Protein AF-A0A1T5HX63-F1 (afdb_monomer_lite)

pLDDT: mean 72.97, std 13.43, range [41.84, 89.38]

Structure (mmCIF, N/CA/C/O backbone):
data_AF-A0A1T5HX63-F1
#
_entry.id   AF-A0A1T5HX63-F1
#
loop_
_atom_site.group_PDB
_atom_site.id
_atom_site.type_symbol
_atom_site.label_atom_id
_atom_site.label_alt_id
_atom_site.label_comp_id
_atom_site.label_asym_id
_atom_site.label_entity_id
_atom_site.label_seq_id
_atom_site.pdbx_PDB_ins_code
_atom_site.Cartn_x
_atom_site.Cartn_y
_atom_site.Cartn_z
_atom_site.occupancy
_atom_site.B_iso_or_equiv
_atom_site.auth_seq_id
_atom_site.auth_comp_id
_atom_site.auth_asym_id
_atom_site.auth_atom_id
_atom_site.pdbx_PDB_model_num
ATOM 1 N N . MET A 1 1 ? 20.216 4.394 12.698 1.00 41.84 1 MET A N 1
ATOM 2 C CA . MET A 1 1 ? 19.023 5.254 12.587 1.00 41.84 1 MET A CA 1
ATOM 3 C C . MET A 1 1 ? 17.852 4.297 12.554 1.00 41.84 1 MET A C 1
ATOM 5 O O . MET A 1 1 ? 17.918 3.374 11.758 1.00 41.84 1 MET A O 1
ATOM 9 N N . SER A 1 2 ? 16.905 4.393 13.489 1.00 45.09 2 SER A N 1
ATOM 10 C CA . SER A 1 2 ? 15.739 3.506 13.471 1.00 45.09 2 SER A CA 1
ATOM 11 C C . SER A 1 2 ? 14.898 3.881 12.262 1.00 45.09 2 SER A C 1
ATOM 13 O O . SER A 1 2 ? 14.409 5.008 12.203 1.00 45.09 2 SER A O 1
ATOM 15 N N . GLU A 1 3 ? 14.810 2.974 11.296 1.00 50.41 3 GLU A N 1
ATOM 16 C CA . GLU A 1 3 ? 13.884 3.069 10.175 1.00 50.41 3 GLU A CA 1
ATOM 17 C C . GLU A 1 3 ? 12.489 3.242 10.771 1.00 50.41 3 GLU A C 1
ATOM 19 O O . GLU A 1 3 ? 11.978 2.384 11.495 1.00 50.41 3 GLU A O 1
ATOM 24 N N . ILE A 1 4 ? 11.922 4.429 10.575 1.00 48.84 4 ILE A N 1
ATOM 25 C CA . ILE A 1 4 ? 10.513 4.656 10.838 1.00 48.84 4 ILE A CA 1
ATOM 26 C C . ILE A 1 4 ? 9.824 3.747 9.828 1.00 48.84 4 ILE A C 1
ATOM 28 O O . ILE A 1 4 ? 9.883 4.023 8.637 1.00 48.84 4 ILE A O 1
ATOM 32 N N . ASN A 1 5 ? 9.253 2.632 10.292 1.00 49.47 5 ASN A N 1
ATOM 33 C CA . ASN A 1 5 ? 8.272 1.896 9.505 1.00 49.47 5 ASN A CA 1
ATOM 34 C C . ASN A 1 5 ? 7.198 2.918 9.144 1.00 49.47 5 ASN A C 1
ATOM 36 O O . ASN A 1 5 ? 6.415 3.318 10.011 1.00 49.47 5 ASN A O 1
ATOM 40 N N . GLU A 1 6 ? 7.222 3.397 7.905 1.00 58.50 6 GLU A N 1
ATOM 41 C CA . GLU A 1 6 ? 6.157 4.210 7.353 1.00 58.50 6 GLU A CA 1
ATOM 42 C C . GLU A 1 6 ? 4.916 3.327 7.374 1.00 58.50 6 GLU A C 1
ATOM 44 O O . GLU A 1 6 ? 4.736 2.412 6.575 1.00 58.50 6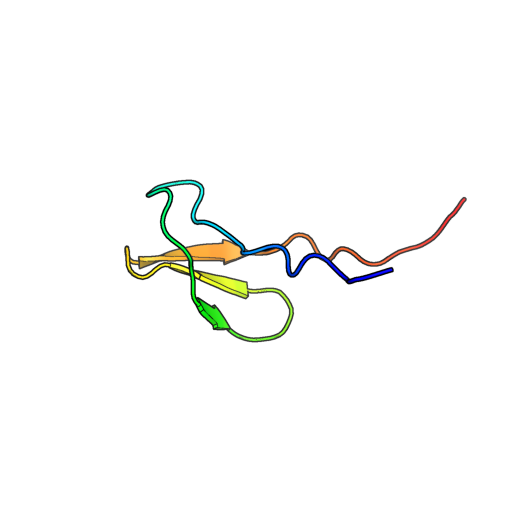 GLU A O 1
ATOM 49 N N . LEU A 1 7 ? 4.099 3.515 8.407 1.00 67.62 7 LEU A N 1
ATOM 50 C CA . LEU A 1 7 ? 2.776 2.931 8.463 1.00 67.62 7 LEU A CA 1
ATOM 51 C C . LEU A 1 7 ? 2.009 3.545 7.298 1.00 67.62 7 LEU A C 1
ATOM 53 O O . LEU A 1 7 ? 1.598 4.701 7.380 1.00 67.62 7 LEU A O 1
ATOM 57 N N . TYR A 1 8 ? 1.852 2.787 6.217 1.00 73.25 8 TYR A N 1
ATOM 58 C CA . TYR A 1 8 ? 1.012 3.192 5.104 1.00 73.25 8 TYR A CA 1
ATOM 59 C C . TYR A 1 8 ? -0.445 3.248 5.571 1.00 73.25 8 TYR A C 1
ATOM 61 O O . TYR A 1 8 ? -0.985 2.306 6.168 1.00 73.25 8 TYR A O 1
ATOM 69 N N . VAL A 1 9 ? -1.050 4.416 5.373 1.00 81.62 9 VAL A N 1
ATOM 70 C CA . VAL A 1 9 ? -2.417 4.732 5.780 1.00 81.62 9 VAL A CA 1
ATOM 71 C C . VAL A 1 9 ? -3.241 4.992 4.528 1.00 81.62 9 VAL A C 1
ATOM 73 O O . VAL A 1 9 ? -2.790 5.668 3.606 1.00 81.62 9 VAL A O 1
ATOM 76 N N . CYS A 1 10 ? -4.481 4.512 4.534 1.00 85.00 10 CYS A N 1
ATOM 77 C CA . CYS A 1 10 ? -5.425 4.751 3.459 1.00 85.00 10 CYS A CA 1
ATOM 78 C C . CYS A 1 10 ? -5.722 6.232 3.297 1.00 85.00 10 CYS A C 1
ATOM 80 O O . CYS A 1 10 ? -6.243 6.849 4.229 1.00 85.00 10 CYS A O 1
ATOM 82 N N . GLU A 1 11 ? -5.517 6.788 2.106 1.00 83.75 11 GLU A N 1
ATOM 83 C CA . GLU A 1 11 ? -5.839 8.195 1.848 1.00 83.75 11 GLU A CA 1
ATOM 84 C C . GLU A 1 11 ? -7.352 8.458 1.890 1.00 83.75 11 GLU A C 1
ATOM 86 O O . GLU A 1 11 ? -7.793 9.580 2.129 1.00 83.75 11 GLU A O 1
ATOM 91 N N . VAL A 1 12 ? -8.165 7.412 1.703 1.00 86.50 12 VAL A N 1
ATOM 92 C CA . VAL A 1 12 ? -9.630 7.515 1.681 1.00 86.50 12 VAL A CA 1
ATOM 93 C C . VAL A 1 12 ? -10.233 7.441 3.081 1.00 86.50 12 VAL A C 1
ATOM 95 O O . VAL A 1 12 ? -11.097 8.249 3.420 1.00 86.50 12 VAL A O 1
ATOM 98 N N . CYS A 1 13 ? -9.834 6.459 3.894 1.00 89.38 13 CYS A N 1
ATOM 99 C CA . CYS A 1 13 ? -10.462 6.219 5.200 1.00 89.38 13 CYS A CA 1
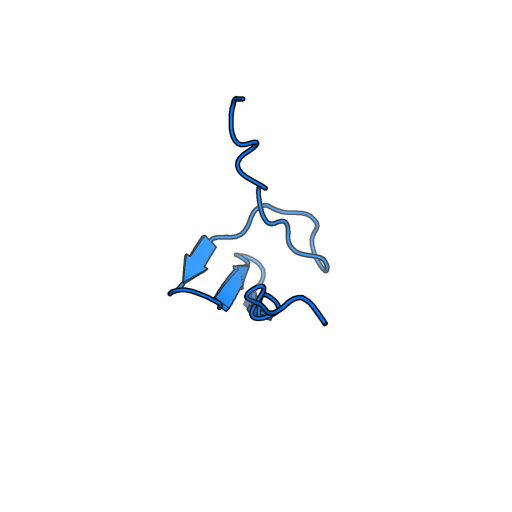ATOM 100 C C . CYS A 1 13 ? -9.566 6.543 6.403 1.00 89.38 13 CYS A C 1
ATOM 102 O O . CYS A 1 13 ? -10.043 6.489 7.537 1.00 89.38 13 CYS A O 1
ATOM 104 N N . GLY A 1 14 ? -8.289 6.870 6.185 1.00 83.50 14 GLY A N 1
ATOM 105 C CA . GLY A 1 14 ? -7.344 7.213 7.247 1.00 83.50 14 GLY A CA 1
ATOM 106 C C . GLY A 1 14 ? -6.956 6.043 8.154 1.00 83.50 14 GLY A C 1
ATOM 107 O O . GLY A 1 14 ? -6.386 6.268 9.220 1.00 83.50 14 GLY A O 1
ATOM 108 N N . GLN A 1 15 ? -7.285 4.803 7.778 1.00 85.50 15 GLN A N 1
ATOM 109 C CA . GLN A 1 15 ? -6.910 3.611 8.537 1.00 85.50 15 GLN A CA 1
ATOM 110 C C . GLN A 1 15 ? -5.655 2.961 7.973 1.00 85.50 15 GLN A C 1
ATOM 112 O O . GLN A 1 15 ? -5.392 3.042 6.776 1.00 85.50 15 GLN A O 1
ATOM 117 N N . SER A 1 16 ? -4.905 2.291 8.846 1.00 79.19 16 SER A N 1
ATOM 118 C CA . SER A 1 16 ? -3.779 1.456 8.444 1.00 79.19 16 SER A CA 1
ATOM 119 C C . SER A 1 16 ? -4.246 0.345 7.515 1.00 79.19 16 SER A C 1
ATOM 121 O O . SER A 1 16 ? -5.315 -0.243 7.696 1.00 79.19 16 SER A O 1
ATOM 123 N N . GLU A 1 17 ? -3.429 0.066 6.520 1.00 81.38 17 GLU A N 1
ATOM 124 C CA . GLU A 1 17 ? -3.759 -0.865 5.456 1.00 81.38 17 GLU A CA 1
ATOM 125 C C . GLU A 1 17 ? -2.901 -2.125 5.556 1.00 81.38 17 GLU A C 1
ATOM 127 O O . GLU A 1 17 ? -1.908 -2.162 6.287 1.00 81.38 17 GLU A O 1
ATOM 132 N N . TYR A 1 18 ? -3.292 -3.173 4.833 1.00 76.94 18 TYR A N 1
ATOM 133 C CA . TYR A 1 18 ? -2.461 -4.360 4.695 1.00 76.94 18 TYR A CA 1
ATOM 134 C C . TYR A 1 18 ? -1.685 -4.292 3.380 1.00 76.94 18 TYR A C 1
ATOM 136 O O . TYR A 1 18 ? -2.236 -3.978 2.327 1.00 76.94 18 TYR A O 1
ATOM 144 N N . LEU A 1 19 ? -0.385 -4.568 3.453 1.00 76.69 19 LEU A N 1
ATOM 145 C CA . LEU A 1 19 ? 0.490 -4.599 2.286 1.00 76.69 19 LEU A CA 1
ATOM 146 C C . LEU A 1 19 ? 0.322 -5.948 1.570 1.00 76.69 19 LEU A C 1
ATOM 148 O O . LEU A 1 19 ? 0.483 -6.998 2.197 1.00 76.69 19 LEU A O 1
ATOM 152 N N . GLU A 1 20 ? 0.007 -5.929 0.276 1.00 74.94 20 GLU A N 1
ATOM 153 C CA . GLU A 1 20 ? -0.060 -7.120 -0.572 1.00 74.94 20 GLU A CA 1
ATOM 154 C C . GLU A 1 20 ? 1.013 -7.033 -1.669 1.00 74.94 20 GLU A C 1
ATOM 156 O O . GLU A 1 20 ? 0.927 -6.234 -2.597 1.00 74.94 20 GLU A O 1
ATOM 161 N N . GLY A 1 21 ? 2.051 -7.867 -1.574 1.00 74.69 21 GLY A N 1
ATOM 162 C CA . GLY A 1 21 ? 3.191 -7.809 -2.498 1.00 74.69 21 GLY A CA 1
ATOM 163 C C . GLY A 1 21 ? 4.116 -6.612 -2.243 1.00 74.69 21 GLY A C 1
ATOM 164 O O . GLY A 1 21 ? 4.100 -6.038 -1.159 1.00 74.69 21 GLY A O 1
ATOM 165 N N . GLU A 1 22 ? 4.964 -6.271 -3.219 1.00 70.56 22 GLU A N 1
ATOM 166 C CA . GLU A 1 22 ? 6.012 -5.250 -3.029 1.00 70.56 22 GLU A CA 1
ATOM 167 C C . GLU A 1 22 ? 5.522 -3.808 -3.241 1.00 70.56 22 GLU A C 1
ATOM 169 O O . GLU A 1 22 ? 6.063 -2.909 -2.613 1.00 70.56 22 GLU A O 1
ATOM 174 N N . HIS A 1 23 ? 4.458 -3.569 -4.020 1.00 76.31 23 HIS A N 1
ATOM 175 C CA . HIS A 1 23 ? 3.992 -2.203 -4.341 1.00 76.31 23 HIS A CA 1
ATOM 176 C C . HIS A 1 23 ? 2.470 -2.027 -4.317 1.00 76.31 23 HIS A C 1
ATOM 178 O O . HIS A 1 23 ? 1.942 -1.053 -4.848 1.00 76.31 23 HIS A O 1
ATOM 184 N N . THR A 1 24 ? 1.720 -2.966 -3.741 1.00 80.06 24 THR A N 1
ATOM 185 C CA . THR A 1 24 ? 0.265 -2.824 -3.613 1.00 80.06 24 THR A CA 1
ATOM 186 C C . THR A 1 24 ? -0.126 -2.807 -2.149 1.00 80.06 24 THR A C 1
ATOM 188 O O . THR A 1 24 ? 0.309 -3.622 -1.341 1.00 80.06 24 THR A O 1
ATOM 191 N N . ILE A 1 25 ? -0.966 -1.847 -1.806 1.00 83.44 25 ILE A N 1
ATOM 192 C CA . ILE A 1 25 ? -1.596 -1.734 -0.513 1.00 83.44 25 ILE A CA 1
ATOM 193 C C . ILE A 1 25 ? -3.085 -1.930 -0.705 1.00 83.44 25 ILE A C 1
ATOM 195 O O . ILE A 1 25 ? -3.702 -1.354 -1.602 1.00 83.44 25 ILE A O 1
ATOM 199 N N . ILE A 1 26 ? -3.683 -2.723 0.168 1.00 85.12 26 ILE A N 1
ATOM 200 C 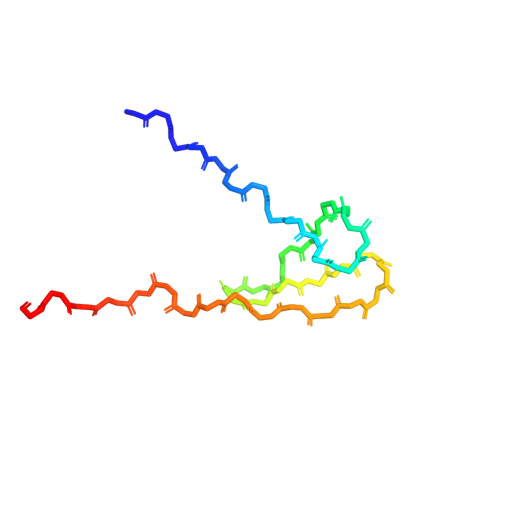CA . ILE A 1 26 ? -5.119 -2.896 0.169 1.00 85.12 26 ILE A CA 1
ATOM 201 C C . ILE A 1 26 ? -5.655 -2.473 1.529 1.00 85.12 26 ILE A C 1
ATOM 203 O O . ILE A 1 26 ? -5.215 -2.905 2.594 1.00 85.12 26 ILE A O 1
ATOM 207 N N . CYS A 1 27 ? -6.636 -1.587 1.497 1.00 87.62 27 CYS A N 1
ATOM 208 C CA . CYS A 1 27 ? -7.321 -1.136 2.684 1.00 87.62 27 CYS A CA 1
ATOM 209 C C . CYS A 1 27 ? -8.449 -2.093 3.065 1.00 87.62 27 CYS A C 1
ATOM 211 O O . CYS A 1 27 ? -9.167 -2.625 2.217 1.00 87.62 27 CYS A O 1
ATOM 213 N N . ILE A 1 28 ? -8.721 -2.198 4.366 1.00 85.25 28 ILE A N 1
ATOM 214 C CA . ILE A 1 28 ? -9.916 -2.869 4.890 1.00 85.25 28 ILE A CA 1
ATOM 215 C C . ILE A 1 28 ? -11.232 -2.243 4.394 1.00 85.25 28 ILE A C 1
ATOM 217 O O . ILE A 1 28 ? -12.257 -2.920 4.357 1.00 85.25 28 ILE A O 1
ATOM 221 N N . CYS A 1 29 ? -11.225 -0.972 3.973 1.00 88.25 29 CYS A N 1
ATOM 222 C CA . CYS A 1 29 ? -12.400 -0.339 3.369 1.00 88.25 29 CYS A CA 1
ATOM 223 C C . CYS A 1 29 ? -12.669 -0.799 1.922 1.00 88.25 29 CYS A C 1
ATOM 225 O O . CYS A 1 29 ? -13.680 -0.404 1.345 1.00 88.25 29 CYS A O 1
ATOM 227 N N . GLY A 1 30 ? -11.786 -1.621 1.340 1.00 83.69 30 GLY A N 1
ATOM 228 C CA . GLY A 1 30 ? -11.867 -2.102 -0.041 1.00 83.69 30 GLY A CA 1
ATOM 229 C C . GLY A 1 30 ? -11.179 -1.197 -1.067 1.00 83.69 30 GLY A C 1
ATOM 230 O O . GLY A 1 30 ? -11.235 -1.486 -2.259 1.00 83.69 30 GLY A O 1
ATOM 231 N N . HIS A 1 31 ? -10.536 -0.112 -0.628 1.00 87.38 31 HIS A N 1
ATOM 232 C CA . HIS A 1 31 ? -9.696 0.717 -1.489 1.00 87.38 31 HIS A CA 1
ATOM 233 C C . HIS A 1 31 ? -8.353 0.026 -1.747 1.00 87.38 31 HIS A C 1
ATOM 235 O O . HIS A 1 31 ? -7.761 -0.523 -0.822 1.00 87.38 31 HIS A O 1
ATOM 241 N N . ILE A 1 32 ? -7.880 0.054 -2.990 1.00 86.81 32 ILE A N 1
ATOM 242 C CA . ILE A 1 32 ? -6.582 -0.498 -3.385 1.00 86.81 32 ILE A CA 1
ATOM 243 C C . ILE A 1 32 ? -5.707 0.684 -3.788 1.00 8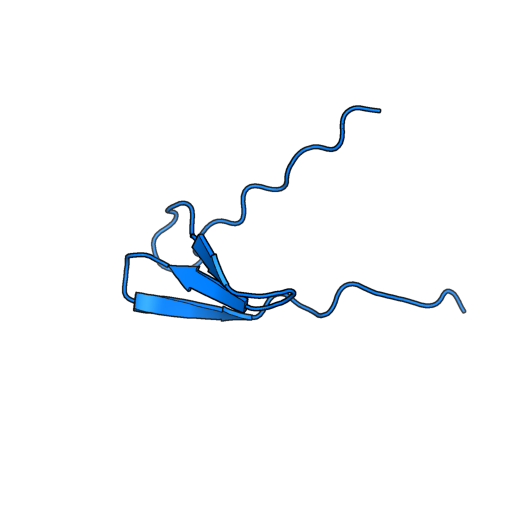6.81 32 ILE A C 1
ATOM 245 O O . ILE A 1 32 ? -6.074 1.430 -4.695 1.00 86.81 32 ILE A O 1
ATOM 249 N N . GLN A 1 33 ? -4.579 0.852 -3.106 1.00 81.50 33 GLN A N 1
ATOM 250 C CA . GLN A 1 33 ? -3.594 1.891 -3.376 1.00 81.50 33 GLN A CA 1
ATOM 251 C C . GLN A 1 33 ? -2.322 1.232 -3.897 1.00 81.50 33 GLN A C 1
ATOM 253 O O . GLN A 1 33 ? -1.855 0.239 -3.349 1.00 81.50 33 GLN A O 1
ATOM 258 N N . THR A 1 34 ? -1.751 1.764 -4.966 1.00 79.81 34 THR A N 1
ATOM 259 C CA . THR A 1 34 ? -0.445 1.312 -5.448 1.00 79.81 34 THR A CA 1
ATOM 260 C C . THR A 1 34 ? 0.588 2.257 -4.872 1.00 79.81 34 THR A C 1
ATOM 262 O O . THR A 1 34 ? 0.468 3.472 -5.044 1.00 79.81 34 THR A O 1
ATOM 265 N N . LEU A 1 35 ? 1.570 1.710 -4.161 1.00 76.00 35 LEU A N 1
ATOM 266 C CA . LEU A 1 35 ? 2.711 2.512 -3.759 1.00 76.00 35 LEU A CA 1
ATOM 267 C C . LEU A 1 35 ? 3.449 2.944 -5.018 1.00 76.00 35 LEU A C 1
ATOM 269 O O . LEU A 1 35 ? 3.611 2.120 -5.923 1.00 76.00 35 LEU A O 1
ATOM 273 N N . PRO A 1 36 ? 3.874 4.214 -5.108 1.00 68.38 36 PRO A N 1
ATOM 274 C CA . PRO A 1 36 ? 4.823 4.573 -6.144 1.00 68.38 36 PRO A CA 1
ATOM 275 C C . PRO A 1 36 ? 6.015 3.612 -6.035 1.00 68.38 36 PRO A C 1
ATOM 277 O O . PRO A 1 36 ? 6.479 3.339 -4.928 1.00 68.38 36 PRO A O 1
ATOM 280 N N . ASP A 1 37 ? 6.460 3.056 -7.167 1.00 64.44 37 ASP A N 1
ATOM 281 C CA . ASP A 1 37 ? 7.716 2.306 -7.266 1.00 64.44 37 ASP A CA 1
ATOM 282 C C . ASP A 1 37 ? 8.848 3.249 -6.836 1.00 64.44 37 ASP A C 1
ATOM 284 O O . ASP A 1 37 ? 9.413 3.989 -7.643 1.00 64.44 37 ASP A O 1
ATOM 288 N N . ASP A 1 38 ? 9.135 3.296 -5.542 1.00 70.25 38 ASP A N 1
ATOM 289 C CA . ASP A 1 38 ? 10.084 4.244 -4.977 1.00 70.25 38 ASP A CA 1
ATOM 290 C C . ASP A 1 38 ? 11.513 3.700 -5.099 1.00 70.25 38 ASP A C 1
ATOM 292 O O . ASP A 1 38 ? 12.200 3.502 -4.101 1.00 70.25 38 ASP A O 1
ATOM 296 N N . ILE A 1 39 ? 11.991 3.397 -6.318 1.00 59.56 39 ILE A N 1
ATOM 297 C CA . ILE A 1 39 ? 13.416 3.081 -6.542 1.00 59.56 39 ILE A CA 1
ATOM 298 C C . ILE A 1 39 ? 13.901 3.315 -8.007 1.00 59.56 39 ILE A C 1
ATOM 300 O O . ILE A 1 39 ? 13.139 3.091 -8.943 1.00 59.56 39 ILE A O 1
ATOM 304 N N . PRO A 1 40 ? 15.198 3.632 -8.271 1.00 61.69 40 PRO A N 1
ATOM 305 C CA . PRO A 1 40 ? 15.837 4.963 -8.196 1.00 61.69 4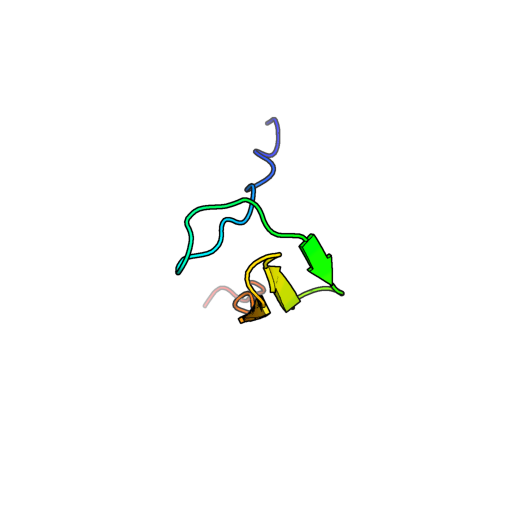0 PRO A CA 1
ATOM 306 C C . PRO A 1 40 ? 16.708 5.300 -9.449 1.00 61.69 40 PRO A C 1
ATOM 308 O O . PRO A 1 40 ? 17.056 4.413 -10.217 1.00 61.69 40 PRO A O 1
ATOM 311 N N . SER A 1 41 ? 17.204 6.538 -9.592 1.00 49.50 41 SER A N 1
ATOM 312 C CA . SER A 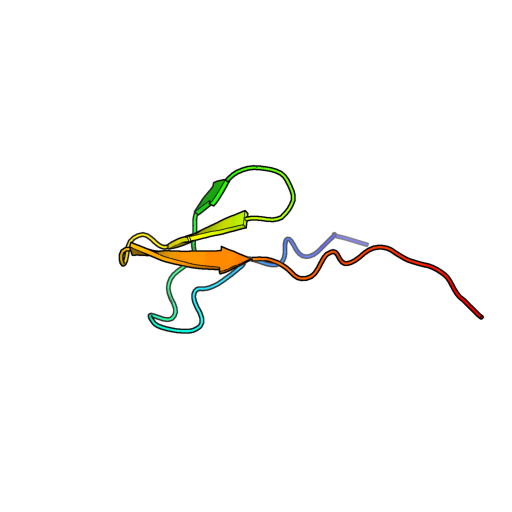1 41 ? 18.631 6.812 -9.903 1.00 49.50 41 SER A CA 1
ATOM 313 C C . SER A 1 41 ? 18.895 8.313 -9.975 1.00 49.50 41 SER A C 1
ATOM 315 O O . SER A 1 41 ? 18.267 9.030 -10.747 1.00 49.50 41 SER A O 1
ATOM 317 N N . SER A 1 42 ? 19.841 8.762 -9.158 1.00 58.88 42 SER A N 1
ATOM 318 C CA . SER A 1 42 ? 20.488 10.067 -9.233 1.00 58.88 42 SER A CA 1
ATOM 319 C C . SER A 1 42 ? 20.943 10.370 -10.664 1.00 58.88 42 SER A C 1
ATOM 321 O O . SER A 1 42 ? 21.693 9.571 -11.225 1.00 58.88 42 SER A O 1
ATOM 323 N N . ASP A 1 43 ? 20.532 11.514 -11.207 1.00 58.91 43 ASP A N 1
ATOM 324 C CA . ASP A 1 43 ? 21.278 12.216 -12.258 1.00 58.91 43 ASP A CA 1
ATOM 325 C C . ASP A 1 43 ? 21.868 13.492 -11.640 1.00 58.91 43 ASP A C 1
ATOM 327 O O . ASP A 1 43 ? 21.108 14.197 -10.927 1.00 58.91 43 ASP A O 1
#

Sequence (43 aa):
MSEINELYVCEVCGQSEYLEGEHTIICICGHIQTLPDDIPSSD

Organism: NCBI:txid1378299

Foldseek 3Di:
DPPPPPQDADPVPRHGFDDDPDFWTAHPVGDIDGHPPPDDDDD

Radius of gyration: 12.26 Å; chains: 1; bounding box: 34×20×26 Å

Secondary structure (DSSP, 8-state):
--------B-TTT--B-EEETTTEEE-TTS-EEEPP-------